Protein AF-A0A6H9RJ51-F1 (afdb_monomer_lite)

Sequence (83 aa):
MKIRELAQHWEENAKGRLTQTGYTIHLDVEAAARLAAICDMYPKRQPEELLGELFGAALEELEASFPYIKGSQVVATDEEGDP

Foldseek 3Di:
DPPVVVVVCVVPPPDDDDDPDDDDDDDDPVVVVVLVVVCVVVVVDDSVRVVVSVVVVVVVVVVVPDPPDPPPDDPDAPPVGDD

Secondary structure (DSSP, 8-state):
--HHHHHHHHHH---PPPPS--------HHHHHHHHHHHHH-TTS-HHHHHHHHHHHHHHHHHHHS-----SS-S---TT---

Organism: NCBI:txid191390

Structure (mmCIF, N/CA/C/O backbone):
data_AF-A0A6H9RJ51-F1
#
_entry.id   AF-A0A6H9RJ51-F1
#
loop_
_atom_site.group_PDB
_atom_site.id
_atom_site.type_symbol
_atom_site.label_atom_id
_atom_site.label_alt_id
_atom_site.label_comp_id
_atom_site.label_asym_id
_atom_site.label_entity_id
_atom_site.label_seq_id
_atom_site.pdbx_PDB_ins_code
_atom_site.Cartn_x
_atom_site.Cartn_y
_atom_site.Cartn_z
_atom_site.occupancy
_atom_site.B_iso_or_equiv
_atom_site.auth_seq_id
_atom_site.auth_comp_id
_atom_site.auth_asym_id
_atom_site.auth_atom_id
_atom_site.pdbx_PDB_model_num
ATOM 1 N N . MET A 1 1 ? -1.501 7.843 6.920 1.00 51.72 1 MET A N 1
ATOM 2 C CA . MET A 1 1 ? -0.679 8.919 6.282 1.00 51.72 1 MET A CA 1
ATOM 3 C C . MET A 1 1 ? -1.199 9.216 4.872 1.00 51.72 1 MET A C 1
ATOM 5 O O . MET A 1 1 ? -1.809 8.336 4.281 1.00 51.72 1 MET A O 1
ATOM 9 N N . LYS A 1 2 ? -0.993 10.412 4.297 1.00 59.44 2 LYS A N 1
ATOM 10 C CA . LYS A 1 2 ? -1.365 10.676 2.886 1.00 59.44 2 LYS A CA 1
ATOM 11 C C . LYS A 1 2 ? -0.461 9.860 1.952 1.00 59.44 2 LYS A C 1
ATOM 13 O O . LYS A 1 2 ? 0.732 9.769 2.202 1.00 59.44 2 LYS A O 1
ATOM 18 N N . ILE A 1 3 ? -0.969 9.377 0.811 1.00 60.66 3 ILE A N 1
ATOM 19 C CA . ILE A 1 3 ? -0.186 8.611 -0.194 1.00 60.66 3 ILE A CA 1
ATOM 20 C C . ILE A 1 3 ? 1.153 9.270 -0.578 1.00 60.66 3 ILE A C 1
ATOM 22 O O . ILE A 1 3 ? 2.127 8.584 -0.868 1.00 60.66 3 ILE A O 1
ATOM 26 N N . ARG A 1 4 ? 1.232 10.606 -0.565 1.00 61.19 4 ARG A N 1
ATOM 27 C CA . ARG A 1 4 ? 2.476 11.338 -0.867 1.00 61.19 4 ARG A CA 1
ATOM 28 C C . ARG A 1 4 ? 3.561 11.169 0.202 1.00 61.19 4 ARG A C 1
ATOM 30 O O . ARG A 1 4 ? 4.734 11.283 -0.122 1.00 61.19 4 ARG A O 1
ATOM 37 N N . GLU A 1 5 ? 3.175 10.895 1.441 1.00 66.69 5 GLU A N 1
ATOM 38 C CA . GLU A 1 5 ? 4.077 10.690 2.580 1.00 66.69 5 GLU A CA 1
ATOM 39 C C . GLU A 1 5 ? 4.671 9.273 2.573 1.00 66.69 5 GLU A C 1
ATOM 41 O O . GLU A 1 5 ? 5.763 9.066 3.096 1.00 66.69 5 GLU A O 1
ATOM 46 N N . LEU A 1 6 ? 4.018 8.316 1.894 1.00 65.88 6 LEU A N 1
ATOM 47 C CA . LEU A 1 6 ? 4.537 6.956 1.714 1.00 65.88 6 LEU A CA 1
ATOM 48 C C . LEU A 1 6 ? 5.864 6.955 0.957 1.00 65.88 6 LEU A C 1
ATOM 50 O O . LEU A 1 6 ? 6.791 6.271 1.371 1.00 65.88 6 LEU A O 1
ATOM 54 N N . ALA A 1 7 ? 5.997 7.778 -0.088 1.00 64.38 7 ALA A N 1
ATOM 55 C CA . ALA A 1 7 ? 7.226 7.850 -0.876 1.00 64.38 7 ALA A CA 1
ATOM 56 C C . ALA A 1 7 ? 8.453 8.274 -0.058 1.00 64.38 7 ALA A C 1
ATOM 58 O O . ALA A 1 7 ? 9.560 7.810 -0.319 1.00 64.38 7 ALA A O 1
ATOM 59 N N . GLN A 1 8 ? 8.247 9.129 0.942 1.00 62.53 8 GLN A N 1
ATOM 60 C CA . GLN A 1 8 ? 9.296 9.569 1.855 1.00 62.53 8 GLN A CA 1
ATOM 61 C C . GLN A 1 8 ? 9.549 8.522 2.948 1.00 62.53 8 GLN A C 1
ATOM 63 O O . GLN A 1 8 ? 10.691 8.175 3.234 1.00 62.53 8 GLN A O 1
ATOM 68 N N . HIS A 1 9 ? 8.483 7.924 3.479 1.00 64.25 9 HIS A N 1
ATOM 69 C CA . HIS A 1 9 ? 8.565 6.825 4.438 1.00 64.25 9 HIS A CA 1
ATOM 70 C C . HIS A 1 9 ? 9.293 5.587 3.870 1.00 64.25 9 HIS A C 1
ATOM 72 O O . HIS A 1 9 ? 10.003 4.891 4.600 1.00 64.25 9 HIS A O 1
ATOM 78 N N . TRP A 1 10 ? 9.183 5.338 2.558 1.00 64.50 10 TRP A N 1
ATOM 79 C CA . TRP A 1 10 ? 9.919 4.298 1.833 1.00 64.50 10 TRP A CA 1
ATOM 80 C C . TRP A 1 10 ? 11.427 4.426 2.000 1.00 64.50 10 TRP A C 1
ATOM 82 O O . TRP A 1 10 ? 12.109 3.413 2.165 1.00 64.50 10 TRP A O 1
ATOM 92 N N . GLU A 1 11 ? 11.953 5.643 1.948 1.00 60.28 11 GLU A N 1
ATOM 93 C CA . GLU A 1 11 ? 13.389 5.884 2.064 1.00 60.28 11 GLU A CA 1
ATOM 94 C C . GLU A 1 11 ? 13.899 5.606 3.489 1.00 60.28 11 GLU A C 1
ATOM 96 O O . GLU A 1 11 ? 15.047 5.203 3.671 1.00 60.28 11 GLU A O 1
ATOM 101 N N . GLU A 1 12 ? 13.024 5.718 4.491 1.00 57.84 12 GLU A N 1
ATOM 102 C CA . GLU A 1 12 ? 13.402 5.734 5.905 1.00 57.84 12 GLU A CA 1
ATOM 103 C C . GLU A 1 12 ? 13.152 4.403 6.651 1.00 57.84 12 GLU A C 1
ATOM 105 O O . GLU A 1 12 ? 13.930 4.058 7.541 1.00 57.84 12 GLU A O 1
ATOM 110 N N . ASN A 1 13 ? 12.118 3.616 6.305 1.00 54.47 13 ASN A N 1
ATOM 111 C CA . ASN A 1 13 ? 11.546 2.611 7.229 1.00 54.47 13 ASN A CA 1
ATOM 112 C C . ASN A 1 13 ? 11.417 1.162 6.712 1.00 54.47 13 ASN A C 1
ATOM 114 O O . ASN A 1 13 ? 10.529 0.423 7.134 1.00 54.47 13 ASN A O 1
ATOM 118 N N . ALA A 1 14 ? 12.317 0.690 5.848 1.00 53.19 14 ALA A N 1
ATOM 119 C CA . ALA A 1 14 ? 12.218 -0.626 5.187 1.00 53.19 14 ALA A CA 1
ATOM 120 C C . ALA A 1 14 ? 12.361 -1.896 6.083 1.00 53.19 14 ALA A C 1
ATOM 122 O O . ALA A 1 14 ? 12.960 -2.880 5.647 1.00 53.19 14 ALA A O 1
ATOM 123 N N . LYS A 1 15 ? 11.881 -1.925 7.340 1.00 51.28 15 LYS A N 1
ATOM 124 C CA . LYS A 1 15 ? 12.001 -3.089 8.250 1.00 51.28 15 LYS A CA 1
ATOM 125 C C . LYS A 1 15 ? 10.799 -3.273 9.197 1.00 51.28 15 LYS A C 1
ATOM 127 O O . LYS A 1 15 ? 10.933 -3.123 10.409 1.00 51.28 15 LYS A O 1
ATOM 132 N N . GLY A 1 16 ? 9.640 -3.661 8.663 1.00 57.84 16 GLY A N 1
ATOM 133 C CA . GLY A 1 16 ? 8.499 -4.162 9.451 1.00 57.84 16 GLY A CA 1
ATOM 134 C C . GLY A 1 16 ? 8.523 -5.692 9.608 1.00 57.84 16 GLY A C 1
ATOM 135 O O . GLY A 1 16 ? 8.953 -6.404 8.704 1.00 57.84 16 GLY A O 1
ATOM 136 N N . ARG A 1 17 ? 8.076 -6.230 10.754 1.00 59.88 17 ARG A N 1
ATOM 137 C CA . ARG A 1 17 ? 7.901 -7.687 10.950 1.00 59.88 17 ARG A CA 1
ATOM 138 C C . ARG A 1 17 ? 6.584 -8.137 10.308 1.00 59.88 17 ARG A C 1
ATOM 140 O O . ARG A 1 17 ? 5.530 -7.654 10.704 1.00 59.88 17 ARG A O 1
ATOM 147 N N . LEU A 1 18 ? 6.645 -9.075 9.364 1.00 66.81 18 LEU A N 1
ATOM 148 C CA . LEU A 1 18 ? 5.470 -9.632 8.683 1.00 66.81 18 LEU A CA 1
ATOM 149 C C . LEU A 1 18 ? 4.875 -10.818 9.458 1.00 66.81 18 LEU A C 1
ATOM 151 O O . LEU A 1 18 ? 5.598 -11.580 10.104 1.00 66.81 18 LEU A O 1
ATOM 155 N N . THR A 1 19 ? 3.551 -10.980 9.391 1.00 74.06 19 THR A N 1
ATOM 156 C CA . THR A 1 19 ? 2.865 -12.159 9.948 1.00 74.06 19 THR A CA 1
ATOM 157 C C . THR A 1 19 ? 3.047 -13.377 9.035 1.00 74.06 19 THR A C 1
ATOM 159 O O . THR A 1 19 ? 3.334 -13.227 7.850 1.00 74.06 19 THR A O 1
ATOM 162 N N . GLN A 1 20 ? 2.872 -14.592 9.567 1.00 74.56 20 GLN A N 1
ATOM 163 C CA . GLN A 1 20 ? 2.980 -15.830 8.775 1.00 74.56 20 GLN A CA 1
ATOM 164 C C . GLN A 1 20 ? 1.745 -16.105 7.898 1.00 74.56 20 GLN A C 1
ATOM 166 O O . GLN A 1 20 ? 1.788 -16.982 7.038 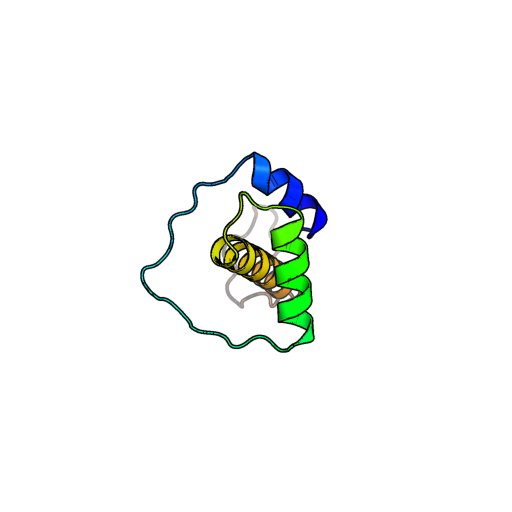1.00 74.56 20 GLN A O 1
ATOM 171 N N . THR A 1 21 ? 0.639 -15.387 8.113 1.00 78.25 21 THR A N 1
ATOM 172 C CA . THR A 1 21 ? -0.604 -15.588 7.363 1.00 78.25 21 THR A CA 1
ATOM 173 C C . THR A 1 21 ? -0.547 -14.817 6.049 1.00 78.25 21 THR A C 1
ATOM 175 O O . THR A 1 21 ? -0.553 -13.587 6.048 1.00 78.25 21 THR A O 1
ATOM 178 N N . GLY A 1 22 ? -0.509 -15.543 4.932 1.00 82.44 22 GLY A N 1
ATOM 179 C CA . GLY A 1 22 ? -0.600 -14.976 3.587 1.00 82.44 22 GLY A CA 1
ATOM 180 C C . GLY A 1 22 ? -2.033 -14.979 3.057 1.00 82.44 22 GLY A C 1
ATOM 181 O O . GLY A 1 22 ? -2.790 -15.916 3.307 1.00 82.44 22 GLY A O 1
ATOM 182 N N . TYR A 1 23 ? -2.382 -13.951 2.285 1.00 84.19 23 TYR A N 1
ATOM 183 C CA . TYR A 1 23 ? -3.640 -13.868 1.545 1.00 84.19 23 TYR A CA 1
ATOM 184 C C . TYR A 1 23 ? -3.346 -13.760 0.050 1.00 84.19 23 TYR A C 1
ATOM 186 O O . TYR A 1 23 ? -2.426 -13.052 -0.356 1.00 84.19 23 TYR A O 1
ATOM 194 N N . THR A 1 24 ? -4.137 -14.446 -0.774 1.00 89.06 24 THR A N 1
ATOM 195 C CA . THR A 1 24 ? -4.085 -14.304 -2.233 1.00 89.06 24 THR A CA 1
ATOM 196 C C . THR A 1 24 ? -5.243 -13.429 -2.683 1.00 89.06 24 THR A C 1
ATOM 198 O O . THR A 1 24 ? -6.397 -13.719 -2.373 1.00 89.06 24 THR A O 1
ATOM 201 N N . ILE A 1 25 ? -4.929 -12.370 -3.423 1.00 87.38 25 ILE A N 1
ATOM 202 C CA . ILE A 1 25 ? -5.915 -11.474 -4.022 1.00 87.38 25 ILE A CA 1
ATOM 203 C C . ILE A 1 25 ? -5.757 -11.480 -5.539 1.00 87.38 25 ILE A C 1
ATOM 205 O O . ILE A 1 25 ? -4.648 -11.595 -6.061 1.00 87.38 25 ILE A O 1
ATOM 209 N N . HIS A 1 26 ? -6.873 -11.338 -6.245 1.00 92.81 26 HIS A N 1
ATOM 210 C CA . HIS A 1 26 ? -6.880 -11.105 -7.682 1.00 92.81 26 HIS A CA 1
ATOM 211 C C . HIS A 1 26 ? -7.234 -9.643 -7.920 1.00 92.81 26 HIS A C 1
ATOM 213 O O . HIS A 1 26 ? -8.296 -9.187 -7.500 1.00 92.81 26 HIS A O 1
ATOM 219 N N . LEU A 1 27 ? -6.325 -8.913 -8.562 1.00 92.06 27 LEU A N 1
ATOM 220 C CA . LEU A 1 27 ? -6.561 -7.530 -8.956 1.00 92.06 27 LEU A CA 1
ATOM 221 C C . LEU A 1 27 ? -7.393 -7.497 -10.237 1.00 92.06 27 LEU A C 1
ATOM 223 O O . LEU A 1 27 ? -7.250 -8.365 -11.103 1.00 92.06 27 LEU A O 1
ATOM 227 N N . ASP A 1 28 ? -8.234 -6.474 -10.374 1.00 96.12 28 ASP A N 1
ATOM 228 C CA . ASP A 1 28 ? -8.787 -6.143 -11.681 1.00 96.12 28 ASP A CA 1
ATOM 229 C C . ASP A 1 28 ? -7.672 -5.680 -12.640 1.00 96.12 28 ASP A C 1
ATOM 231 O O . ASP A 1 28 ? -6.539 -5.383 -12.244 1.00 96.12 28 ASP A O 1
ATOM 235 N N . VAL A 1 29 ? -7.994 -5.645 -13.934 1.00 95.56 29 VAL A N 1
ATOM 236 C CA . VAL A 1 29 ? -7.025 -5.333 -14.996 1.00 95.56 29 VAL A CA 1
ATOM 237 C C . VAL A 1 29 ? -6.412 -3.942 -14.817 1.00 95.56 29 VAL A C 1
ATOM 239 O O . VAL A 1 29 ? -5.230 -3.747 -15.097 1.00 95.56 29 VAL A O 1
ATOM 242 N N . GLU A 1 30 ? -7.193 -2.976 -14.341 1.00 97.12 30 GLU A N 1
ATOM 243 C CA . GLU A 1 30 ? -6.753 -1.594 -14.193 1.00 97.12 30 GLU A CA 1
ATOM 244 C C . GLU A 1 30 ? -5.803 -1.438 -13.001 1.00 97.12 30 GLU A C 1
ATOM 246 O O . GLU A 1 30 ? -4.730 -0.846 -13.134 1.00 97.12 30 GLU A O 1
ATOM 251 N N . ALA A 1 31 ? -6.154 -2.011 -11.853 1.00 93.0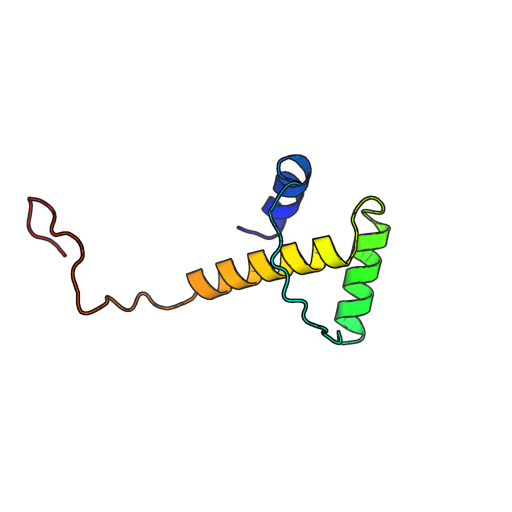6 31 ALA A N 1
ATOM 252 C CA . ALA A 1 31 ? -5.317 -2.047 -10.664 1.00 93.06 31 ALA A CA 1
ATOM 253 C C . ALA A 1 31 ? -4.005 -2.799 -10.928 1.00 93.06 31 ALA A C 1
ATOM 255 O O . ALA A 1 31 ? -2.939 -2.322 -10.536 1.00 93.06 31 ALA A O 1
ATOM 256 N N . ALA A 1 32 ? -4.059 -3.921 -11.653 1.00 93.94 32 ALA A N 1
ATOM 257 C CA . ALA A 1 32 ? -2.868 -4.663 -12.058 1.00 93.94 32 ALA A CA 1
ATOM 258 C C . ALA A 1 32 ? -1.946 -3.822 -12.960 1.00 93.94 32 ALA A C 1
ATOM 260 O O . ALA A 1 32 ? -0.736 -3.782 -12.735 1.00 93.94 32 ALA A O 1
ATOM 261 N N . ALA A 1 33 ? -2.507 -3.103 -13.940 1.00 95.75 33 ALA A N 1
ATOM 262 C CA . ALA A 1 33 ? -1.737 -2.221 -14.817 1.00 95.75 33 ALA A CA 1
ATOM 263 C C . ALA A 1 33 ? -1.102 -1.046 -14.054 1.00 95.75 33 ALA A C 1
ATOM 265 O O . ALA A 1 33 ? 0.058 -0.707 -14.288 1.00 95.75 33 ALA A O 1
ATOM 266 N N . ARG A 1 34 ? -1.834 -0.445 -13.107 1.00 94.38 34 ARG A N 1
ATOM 267 C CA . ARG A 1 34 ? -1.314 0.625 -12.241 1.00 94.38 34 ARG A CA 1
ATOM 268 C C . ARG A 1 34 ? -0.174 0.127 -11.354 1.00 94.38 34 ARG A C 1
ATOM 270 O O . ARG A 1 34 ? 0.840 0.811 -11.252 1.00 94.38 34 ARG A O 1
ATOM 277 N N . LEU A 1 35 ? -0.312 -1.055 -10.749 1.00 92.75 35 LEU A N 1
ATOM 278 C CA . LEU A 1 35 ? 0.753 -1.660 -9.945 1.00 92.75 35 LEU A CA 1
ATOM 279 C C . LEU A 1 35 ? 2.002 -1.924 -10.794 1.00 92.75 35 LEU A C 1
ATOM 281 O O . LEU A 1 35 ? 3.097 -1.556 -10.382 1.00 92.75 35 LEU A O 1
ATOM 285 N N . ALA A 1 36 ? 1.837 -2.490 -11.993 1.00 91.94 36 ALA A N 1
ATOM 286 C CA . ALA A 1 36 ? 2.947 -2.735 -12.911 1.00 91.94 36 ALA A CA 1
ATOM 287 C C . ALA A 1 36 ? 3.692 -1.438 -13.268 1.00 91.94 36 ALA A C 1
ATOM 289 O O . ALA A 1 36 ? 4.913 -1.388 -13.161 1.00 91.94 36 ALA A O 1
ATOM 290 N N . ALA A 1 37 ? 2.963 -0.362 -13.581 1.00 94.31 37 ALA A N 1
ATOM 291 C CA . ALA A 1 37 ? 3.564 0.940 -13.863 1.00 94.31 37 ALA A CA 1
ATOM 292 C C . ALA A 1 37 ? 4.363 1.498 -12.668 1.00 94.31 37 ALA A C 1
ATOM 294 O O . ALA A 1 37 ? 5.423 2.093 -12.853 1.00 94.31 37 ALA A O 1
ATOM 295 N N . ILE A 1 38 ? 3.887 1.291 -11.435 1.00 91.31 38 ILE A N 1
ATOM 296 C CA . ILE A 1 38 ? 4.621 1.693 -10.225 1.00 91.31 38 ILE A CA 1
ATOM 297 C C . ILE A 1 38 ? 5.893 0.850 -10.066 1.00 91.31 38 ILE A C 1
ATOM 299 O O . ILE A 1 38 ? 6.953 1.403 -9.779 1.00 91.31 38 ILE A O 1
ATOM 303 N N . CYS A 1 39 ? 5.823 -0.462 -10.294 1.00 90.94 39 CYS A N 1
ATOM 304 C CA . CYS A 1 39 ? 6.999 -1.335 -10.261 1.00 90.94 39 CYS A CA 1
ATOM 305 C C . CYS A 1 39 ? 8.046 -0.934 -11.313 1.00 90.94 39 CYS A C 1
ATOM 307 O O . CYS A 1 39 ? 9.238 -0.926 -11.007 1.00 90.94 39 CYS A O 1
ATOM 309 N N . ASP A 1 40 ? 7.615 -0.526 -12.510 1.00 91.81 40 ASP A N 1
ATOM 310 C CA . ASP A 1 40 ? 8.508 -0.027 -13.563 1.00 91.81 40 ASP A CA 1
ATOM 311 C C . ASP A 1 40 ? 9.225 1.268 -13.143 1.00 91.81 40 ASP A C 1
ATOM 313 O O . ASP A 1 40 ? 10.405 1.463 -13.445 1.00 91.81 40 ASP A O 1
ATOM 317 N N . MET A 1 41 ? 8.537 2.150 -12.411 1.00 89.69 41 MET A N 1
ATOM 318 C CA . MET A 1 41 ? 9.120 3.384 -11.870 1.00 89.69 41 MET A CA 1
ATOM 319 C C . MET A 1 41 ? 10.071 3.127 -10.690 1.00 89.69 41 MET A C 1
ATOM 321 O O . MET A 1 41 ? 11.034 3.874 -10.500 1.00 89.69 41 MET A O 1
ATOM 325 N N . TYR A 1 42 ? 9.822 2.077 -9.904 1.00 87.31 42 TYR A N 1
ATOM 326 C CA . TYR A 1 42 ? 10.564 1.746 -8.686 1.00 87.31 42 TYR A CA 1
ATOM 327 C C . TYR A 1 42 ? 11.062 0.289 -8.702 1.00 87.31 42 TYR A C 1
ATOM 329 O O . TYR A 1 42 ? 10.676 -0.511 -7.850 1.00 87.31 42 TYR A O 1
ATOM 337 N N . PRO A 1 43 ? 12.009 -0.065 -9.591 1.00 83.69 43 PRO A N 1
ATOM 338 C CA . PRO A 1 43 ? 12.397 -1.457 -9.859 1.00 83.69 43 PRO A CA 1
ATOM 339 C C . PRO A 1 43 ? 13.107 -2.163 -8.694 1.00 83.69 43 PRO A C 1
ATOM 341 O O . PRO A 1 43 ? 13.381 -3.358 -8.755 1.00 83.69 43 PRO A O 1
ATOM 344 N N . LYS A 1 44 ? 13.462 -1.428 -7.634 1.00 87.12 44 LYS A N 1
ATOM 345 C CA . LYS A 1 44 ? 14.082 -1.983 -6.421 1.00 87.12 44 LYS A CA 1
ATOM 346 C C . LYS A 1 44 ? 13.060 -2.489 -5.399 1.00 87.12 44 LYS A C 1
ATOM 348 O O . LYS A 1 44 ? 13.476 -3.045 -4.388 1.00 87.12 44 LYS A O 1
ATOM 353 N N . ARG A 1 45 ? 11.765 -2.252 -5.621 1.00 78.88 45 ARG A N 1
ATOM 354 C CA . ARG A 1 45 ? 10.676 -2.644 -4.722 1.00 78.88 45 ARG A CA 1
ATOM 355 C C . ARG A 1 45 ? 9.976 -3.878 -5.259 1.00 78.88 45 ARG A C 1
ATOM 357 O O . ARG A 1 45 ? 9.724 -3.962 -6.458 1.00 78.88 45 ARG A O 1
ATOM 364 N N . GLN A 1 46 ? 9.650 -4.812 -4.372 1.00 86.62 46 GLN A N 1
ATOM 365 C CA . GLN A 1 46 ? 8.826 -5.952 -4.752 1.00 86.62 46 GLN A CA 1
ATOM 366 C C . GLN A 1 46 ? 7.344 -5.542 -4.784 1.00 86.62 46 GLN A C 1
ATOM 368 O O . GLN A 1 46 ? 6.906 -4.747 -3.944 1.00 86.62 46 GLN A O 1
ATOM 373 N N . PRO A 1 47 ? 6.546 -6.066 -5.729 1.00 87.19 47 PRO A N 1
ATOM 374 C CA . PRO A 1 47 ? 5.122 -5.752 -5.821 1.00 87.19 47 PRO A CA 1
ATOM 375 C C . PRO A 1 47 ? 4.353 -6.132 -4.549 1.00 87.19 47 PRO A C 1
ATOM 377 O O . PRO A 1 47 ? 3.420 -5.429 -4.170 1.00 87.19 47 PRO A O 1
ATOM 380 N N . GLU A 1 48 ? 4.755 -7.197 -3.854 1.00 87.25 48 GLU A N 1
ATOM 381 C CA . GLU A 1 48 ? 4.156 -7.622 -2.587 1.00 87.25 48 GLU A CA 1
ATOM 382 C C . GLU A 1 48 ? 4.395 -6.608 -1.463 1.00 87.25 48 GLU A C 1
ATOM 384 O O . GLU A 1 48 ? 3.495 -6.356 -0.663 1.00 87.25 48 GLU A O 1
ATOM 389 N N . GLU A 1 49 ? 5.583 -5.997 -1.414 1.00 85.00 49 GLU A N 1
ATOM 390 C CA . GLU A 1 49 ? 5.902 -4.945 -0.442 1.00 85.00 49 GLU A CA 1
ATOM 391 C C . GLU A 1 49 ? 5.039 -3.709 -0.703 1.00 85.00 49 GLU A C 1
ATOM 393 O O . GLU A 1 49 ? 4.392 -3.199 0.209 1.00 85.00 49 GLU A O 1
ATOM 398 N N . LEU A 1 50 ? 4.947 -3.286 -1.968 1.00 86.94 50 LEU A N 1
ATOM 399 C CA . LEU A 1 50 ? 4.104 -2.160 -2.376 1.00 86.94 50 LEU A CA 1
ATOM 400 C C . LEU A 1 50 ? 2.632 -2.400 -2.030 1.00 86.94 50 LEU A C 1
ATOM 402 O O . LEU A 1 50 ? 1.976 -1.513 -1.488 1.00 86.94 50 LEU A O 1
ATOM 406 N N . LEU A 1 51 ? 2.113 -3.597 -2.313 1.00 89.56 51 LEU A N 1
ATOM 407 C CA . LEU A 1 51 ? 0.741 -3.966 -1.971 1.00 89.56 51 LEU A CA 1
ATOM 408 C C . LEU A 1 51 ? 0.508 -3.958 -0.461 1.00 89.56 51 LEU A C 1
ATOM 410 O O . LEU A 1 51 ? -0.504 -3.422 -0.019 1.00 89.56 51 LEU A O 1
ATOM 414 N N . GLY A 1 52 ? 1.433 -4.510 0.328 1.00 87.44 52 GLY A N 1
ATOM 415 C CA . GLY A 1 52 ? 1.331 -4.514 1.786 1.00 87.44 52 GLY A CA 1
ATOM 416 C C . GLY A 1 52 ? 1.286 -3.102 2.373 1.00 87.44 52 GLY A C 1
ATOM 417 O O . GLY A 1 52 ? 0.454 -2.814 3.232 1.00 87.44 52 GLY A O 1
ATOM 418 N N . GLU A 1 53 ? 2.130 -2.204 1.871 1.00 85.12 53 GLU A N 1
ATOM 419 C CA . GLU A 1 53 ? 2.183 -0.814 2.325 1.00 85.12 53 GLU A CA 1
ATOM 420 C C . GLU A 1 53 ? 0.951 -0.005 1.899 1.00 85.12 53 GLU A C 1
ATOM 422 O O . GLU A 1 53 ? 0.359 0.696 2.721 1.00 85.12 53 GLU A O 1
ATOM 427 N N . LEU A 1 54 ? 0.519 -0.129 0.638 1.00 89.12 54 LEU A N 1
ATOM 428 C CA . LEU A 1 54 ? -0.703 0.518 0.148 1.00 89.12 54 LEU A CA 1
ATOM 429 C C . LEU A 1 54 ? -1.935 0.034 0.916 1.00 89.12 54 LEU A C 1
ATOM 431 O O . LEU A 1 54 ? -2.809 0.831 1.250 1.00 89.12 54 LEU A O 1
ATOM 435 N N . PHE A 1 55 ? -1.990 -1.263 1.217 1.00 89.25 55 PHE 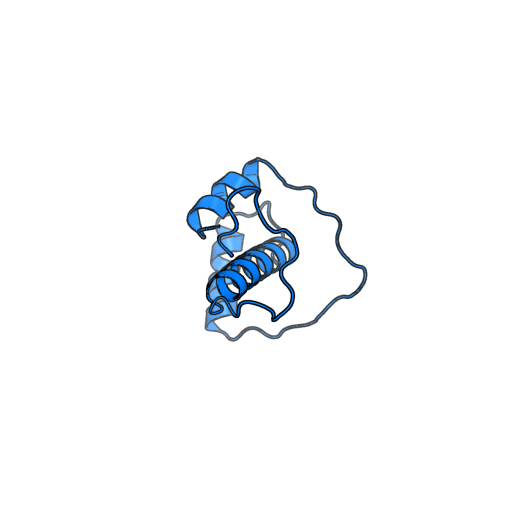A N 1
ATOM 436 C CA . PHE A 1 55 ? -3.068 -1.849 1.998 1.00 89.25 55 PHE A CA 1
ATOM 437 C C . PHE A 1 55 ? -3.071 -1.326 3.437 1.00 89.25 55 PHE A C 1
ATOM 439 O O . PHE A 1 55 ? -4.119 -0.914 3.926 1.00 89.25 55 PHE A O 1
ATOM 446 N N . GLY A 1 56 ? -1.907 -1.265 4.093 1.00 87.25 56 GLY A N 1
ATOM 447 C CA . GLY A 1 56 ? -1.774 -0.676 5.427 1.00 87.25 56 GLY A CA 1
ATOM 448 C C . GLY A 1 56 ? -2.221 0.787 5.469 1.00 87.25 56 GLY A C 1
ATOM 449 O O . GLY A 1 56 ? -3.033 1.156 6.312 1.00 87.25 56 GLY A O 1
ATOM 450 N N . ALA A 1 57 ? -1.775 1.601 4.509 1.00 88.44 57 ALA A N 1
ATOM 451 C CA . ALA A 1 57 ? -2.169 3.006 4.418 1.00 88.44 57 ALA A CA 1
ATOM 452 C C . ALA A 1 57 ? -3.682 3.183 4.207 1.00 88.44 57 ALA A C 1
ATOM 454 O O . ALA A 1 57 ? -4.293 4.059 4.818 1.00 88.44 57 ALA A O 1
ATOM 455 N N . ALA A 1 58 ? -4.292 2.339 3.370 1.00 89.25 58 ALA A N 1
ATOM 456 C CA . ALA A 1 58 ? -5.733 2.356 3.141 1.00 89.25 58 ALA A CA 1
ATOM 457 C C . ALA A 1 58 ? -6.526 1.928 4.386 1.00 89.25 58 ALA A C 1
ATOM 459 O O . ALA A 1 58 ? -7.583 2.495 4.649 1.00 89.25 58 ALA A O 1
ATOM 460 N N . LEU A 1 59 ? -6.023 0.958 5.161 1.00 87.19 59 LEU A N 1
ATOM 461 C CA . LEU A 1 59 ? -6.632 0.568 6.433 1.00 87.19 59 LEU A CA 1
ATOM 462 C C . LEU A 1 59 ? -6.569 1.702 7.458 1.00 87.19 59 LEU A C 1
ATOM 464 O O . LEU A 1 59 ? -7.592 2.006 8.059 1.00 87.19 59 LEU A O 1
ATOM 468 N N . GLU A 1 60 ? -5.424 2.372 7.607 1.00 84.69 60 GLU A N 1
ATOM 469 C CA . GLU A 1 60 ? -5.304 3.543 8.489 1.00 84.69 60 GLU A CA 1
ATOM 470 C C . GLU A 1 60 ? -6.286 4.657 8.101 1.00 84.69 60 GLU A C 1
ATOM 472 O O . GLU A 1 60 ? -6.936 5.253 8.958 1.00 84.69 60 GLU A O 1
ATOM 477 N N . GLU A 1 61 ? -6.393 4.963 6.804 1.00 85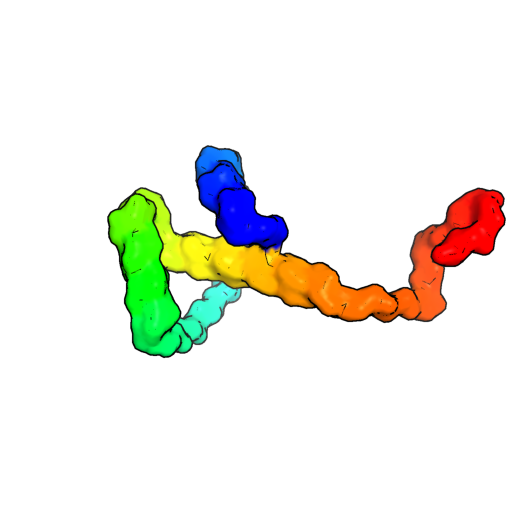.75 61 GLU A N 1
ATOM 478 C CA . GLU A 1 61 ? -7.312 5.989 6.305 1.00 85.75 61 GLU A CA 1
ATOM 479 C C . GLU A 1 61 ? -8.775 5.591 6.529 1.00 85.75 61 GLU A C 1
ATOM 481 O O . GLU A 1 61 ? -9.590 6.418 6.946 1.00 85.75 61 GLU A O 1
ATOM 486 N N . LEU A 1 62 ? -9.101 4.315 6.313 1.00 82.00 62 LEU A N 1
ATOM 487 C CA . LEU A 1 62 ? -10.423 3.772 6.591 1.00 82.00 62 LEU A CA 1
ATOM 488 C C . LEU A 1 62 ? -10.755 3.859 8.087 1.00 82.00 62 LEU A C 1
ATOM 490 O O . LEU A 1 62 ? -11.831 4.343 8.432 1.00 82.00 62 LEU A O 1
ATOM 494 N N . GLU A 1 63 ? -9.839 3.461 8.970 1.00 84.94 63 GLU A N 1
ATOM 495 C CA . GLU A 1 63 ? -10.006 3.561 10.424 1.00 84.94 63 GLU A CA 1
ATOM 496 C C . GLU A 1 63 ? -10.206 5.010 10.876 1.00 84.94 63 GLU A C 1
ATOM 498 O O . GLU A 1 63 ? -11.104 5.295 11.668 1.00 84.94 63 GLU A O 1
ATOM 503 N N . ALA A 1 64 ? -9.430 5.944 10.321 1.00 82.62 64 ALA A N 1
ATOM 504 C CA . ALA A 1 64 ? -9.569 7.372 10.594 1.00 82.62 64 ALA A CA 1
ATOM 505 C C . ALA A 1 64 ? -10.889 7.965 10.070 1.00 82.62 64 ALA A C 1
ATOM 507 O O . ALA A 1 64 ? -11.351 8.986 10.579 1.00 82.62 64 ALA A O 1
ATOM 508 N N . SER A 1 65 ? -11.499 7.345 9.055 1.00 81.00 65 SER A N 1
ATOM 509 C CA . SER A 1 65 ? -12.797 7.7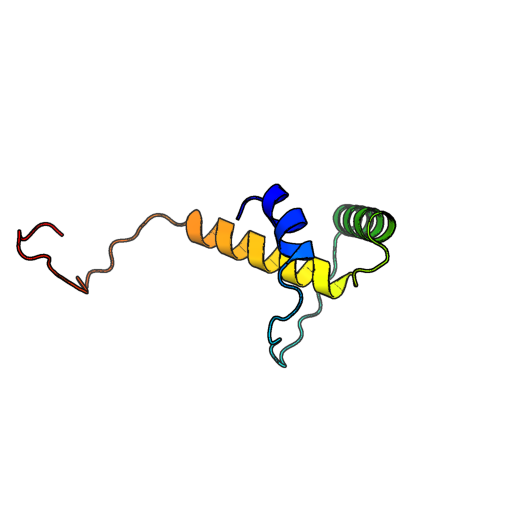62 8.518 1.00 81.00 65 SER A CA 1
ATOM 510 C C . SER A 1 65 ? -13.985 7.298 9.366 1.00 81.00 65 SER A C 1
ATOM 512 O O . SER A 1 65 ? -15.104 7.780 9.165 1.00 81.00 65 SER A O 1
ATOM 514 N N . PHE A 1 66 ? -13.775 6.371 10.308 1.00 82.06 66 PHE A N 1
ATOM 515 C CA . PHE A 1 66 ? -14.856 5.906 11.164 1.00 82.06 66 PHE A CA 1
ATOM 516 C C . PHE A 1 66 ? -15.332 7.025 12.096 1.00 82.06 66 PHE A C 1
ATOM 518 O O . PHE A 1 66 ? -14.519 7.744 12.683 1.00 82.06 66 PHE A O 1
ATOM 525 N N . PRO A 1 67 ? -16.659 7.193 12.257 1.00 72.69 67 PRO A N 1
ATOM 526 C CA . PRO A 1 67 ? -17.177 8.152 13.213 1.00 72.69 67 PRO A CA 1
ATOM 527 C C . PRO A 1 67 ? -16.666 7.775 14.601 1.00 72.69 67 PRO A C 1
ATOM 529 O O . PRO A 1 67 ? -16.690 6.604 14.982 1.00 72.69 67 PRO A O 1
ATOM 532 N N . TYR A 1 68 ? -16.233 8.770 15.371 1.00 59.59 68 TYR A N 1
ATOM 533 C CA . TYR A 1 68 ? -15.918 8.558 16.774 1.00 59.59 68 TYR A CA 1
ATOM 534 C C . TYR A 1 68 ? -17.186 8.091 17.499 1.00 59.59 68 TYR A C 1
ATOM 536 O O . TYR A 1 68 ? -18.081 8.882 17.800 1.00 59.59 68 TYR A O 1
ATOM 544 N N . ILE A 1 69 ? -17.280 6.790 17.760 1.00 58.62 69 ILE A N 1
ATOM 545 C CA . ILE A 1 69 ? -18.289 6.236 18.654 1.00 58.62 69 ILE A CA 1
ATOM 546 C C . ILE A 1 69 ? -17.640 6.235 20.030 1.00 58.62 69 ILE A C 1
ATOM 548 O O . ILE A 1 69 ? -16.816 5.371 20.329 1.00 58.62 69 ILE A O 1
ATOM 552 N N . LYS A 1 70 ? -17.988 7.229 20.856 1.00 54.50 70 LYS A N 1
ATOM 553 C CA . LYS A 1 70 ? -17.588 7.268 22.266 1.00 54.50 70 LYS A CA 1
ATOM 554 C C . LYS A 1 70 ? -18.040 5.948 22.890 1.00 54.50 70 LYS A C 1
ATOM 556 O O . LYS A 1 70 ? -19.240 5.712 23.036 1.00 54.50 70 LYS A O 1
ATOM 561 N N . GLY A 1 71 ? -17.097 5.053 23.181 1.00 55.81 71 GLY A N 1
ATOM 562 C CA . GLY A 1 71 ? -17.402 3.843 23.931 1.00 55.81 71 GLY A CA 1
ATOM 563 C C . GLY A 1 71 ? -18.030 4.253 25.259 1.00 55.81 71 GLY A C 1
ATOM 564 O O . GLY A 1 71 ? -17.618 5.240 25.863 1.00 55.81 71 GLY A O 1
ATOM 565 N N . SER A 1 72 ? -19.018 3.506 25.742 1.00 54.72 72 SER A N 1
ATOM 566 C CA . SER A 1 72 ? -19.681 3.764 27.029 1.00 54.72 72 SER A CA 1
ATOM 567 C C . SER A 1 72 ? -18.761 3.613 28.254 1.00 54.72 72 SER A C 1
ATOM 569 O O . SER A 1 72 ? -19.233 3.675 29.386 1.00 54.72 72 SER A O 1
ATOM 571 N N . GLN A 1 73 ? -17.456 3.418 28.051 1.00 50.91 73 GLN A N 1
ATOM 572 C CA . GLN A 1 73 ? -16.461 3.292 29.100 1.00 50.91 73 GLN A CA 1
ATOM 573 C C . GLN A 1 73 ? -15.405 4.388 28.948 1.00 50.91 73 GLN A C 1
ATOM 575 O O . GLN A 1 73 ? -14.526 4.325 28.091 1.00 50.91 73 GLN A O 1
ATOM 580 N N . VAL A 1 74 ? -15.524 5.401 29.804 1.00 56.16 74 VAL A N 1
ATOM 581 C CA . VAL A 1 74 ? -14.522 6.450 30.010 1.00 56.16 74 VAL A CA 1
ATOM 582 C C . VAL A 1 74 ? -13.267 5.786 30.587 1.00 56.16 74 VAL A C 1
ATOM 584 O O . VAL A 1 74 ? -13.327 5.195 31.664 1.00 56.16 74 VAL A O 1
ATOM 587 N N . VAL A 1 75 ? -12.152 5.816 29.849 1.00 54.59 75 VAL A N 1
ATOM 588 C CA . VAL A 1 75 ? -10.890 5.150 30.245 1.00 54.59 75 VAL A CA 1
ATOM 589 C C . VAL A 1 75 ? -9.965 6.061 31.062 1.00 54.59 75 VAL A C 1
ATOM 591 O O . VAL A 1 75 ? -9.018 5.572 31.671 1.00 54.59 75 VAL A O 1
ATOM 594 N N . ALA A 1 76 ? -10.260 7.360 31.123 1.00 52.62 76 ALA A N 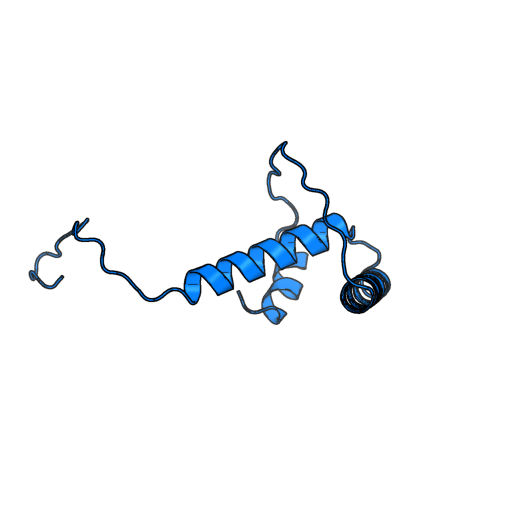1
ATOM 595 C CA . ALA A 1 76 ? -9.683 8.305 32.073 1.00 52.62 76 ALA A CA 1
ATOM 596 C C . ALA A 1 76 ? -10.584 9.544 32.168 1.00 52.62 76 ALA A C 1
ATOM 598 O O . ALA A 1 76 ? -11.025 10.057 31.142 1.00 52.62 76 ALA A O 1
ATOM 599 N N . THR A 1 77 ? -10.848 9.996 33.390 1.00 47.19 77 THR A N 1
ATOM 600 C CA . THR A 1 77 ? -11.407 11.321 33.681 1.00 47.19 77 THR A CA 1
ATOM 601 C C . THR A 1 77 ? -10.221 12.232 33.983 1.00 47.19 77 THR A C 1
ATOM 603 O O . THR A 1 77 ? -9.355 11.832 34.768 1.00 47.19 77 THR A O 1
ATOM 606 N N . ASP A 1 78 ? -10.133 13.402 33.351 1.00 55.38 78 ASP A N 1
ATOM 607 C CA . ASP A 1 78 ? -9.161 14.414 33.769 1.00 55.38 78 ASP A CA 1
ATOM 608 C C . ASP A 1 78 ? -9.545 15.011 35.140 1.00 55.38 78 ASP A C 1
ATOM 610 O O . ASP A 1 78 ? -10.606 14.718 35.696 1.00 55.38 78 ASP A O 1
ATOM 614 N N . GLU A 1 79 ? -8.659 15.809 35.737 1.00 57.16 79 GLU A N 1
ATOM 615 C CA . GLU A 1 79 ? -8.918 16.418 37.050 1.00 57.16 79 GLU A CA 1
ATOM 616 C C . GLU A 1 79 ? -9.964 17.556 37.010 1.00 57.16 79 GLU A C 1
ATOM 618 O O . GLU A 1 79 ? -10.360 18.029 38.076 1.00 57.16 79 GLU A O 1
ATOM 623 N N . GLU A 1 80 ? -10.449 17.975 35.830 1.00 60.81 80 GLU A N 1
ATOM 624 C CA . GLU A 1 80 ? -11.500 19.000 35.674 1.00 60.81 80 GLU A CA 1
ATOM 625 C C . GLU A 1 80 ? -12.889 18.428 35.332 1.00 60.81 80 GLU A C 1
ATOM 627 O O . GLU A 1 80 ? -13.886 19.139 35.447 1.00 60.81 80 GLU A O 1
ATOM 632 N N . GLY A 1 81 ? -13.000 17.126 35.056 1.00 52.53 81 GLY A N 1
ATOM 633 C CA . GLY A 1 81 ? -14.278 16.421 34.983 1.00 52.53 81 GLY A CA 1
ATOM 634 C C . GLY A 1 81 ? -15.013 16.537 33.649 1.00 52.53 81 GLY A C 1
ATOM 635 O O . GLY A 1 81 ? -16.205 16.221 33.610 1.00 52.53 81 GLY A O 1
ATOM 636 N N . ASP A 1 82 ? -14.329 16.919 32.569 1.00 48.97 82 ASP A N 1
ATOM 637 C CA . ASP A 1 82 ? -14.919 16.925 31.230 1.00 48.97 82 ASP A CA 1
ATOM 638 C C . ASP A 1 82 ? -14.556 15.644 30.446 1.00 48.97 82 ASP A C 1
ATOM 640 O O . ASP A 1 82 ? -13.431 15.146 30.525 1.00 48.97 82 ASP A O 1
ATOM 644 N N . PRO A 1 83 ? -15.527 15.031 29.741 1.00 54.38 83 PRO A N 1
ATOM 645 C CA . PRO A 1 83 ? -15.415 13.649 29.283 1.00 54.38 83 PRO A CA 1
ATOM 646 C C . PRO A 1 83 ? -14.722 13.467 27.932 1.00 54.38 83 PRO A C 1
ATOM 648 O O . PRO A 1 83 ? -14.921 14.282 27.006 1.00 54.38 83 PRO A O 1
#

pLDDT: mean 75.16, std 15.64, range [47.19, 97.12]

Radius of gyration: 18.47 Å; chains: 1; bounding box: 34×35×52 Å